Protein AF-A0A7S2W9V5-F1 (afdb_monomer_lite)

Organism: NCBI:txid1034831

Sequence (144 aa):
GLFSMPYCLLDSTVITGSLAFVLVCSLNIASFLYLAEACEHTQLFSYLDIGRAAFGPTFGVVAQVTTSFYALGSLVSFLVLAADCLVGPDTGVVALLAGDDSFLGSGSTAARAVVLYALTGIVLLPVSLLRRIDALKYISIAAF

Secondary structure (DSSP, 8-state):
-TTHHHHHHHHS-HHHHHHHHHHHHHHHHHHHHHHHHHHHHH----HHHHHHHHH-HHHHHHHHHHHHHHHHHHHHHHHHHHHHHHH-TTT-HHHHHH-TTSTTTS--HHHHHHHHHHHIIIIIHHHHH---GGGHHHHHHHT-

pLDDT: mean 71.28, std 11.93, range [42.0, 92.62]

Foldseek 3Di:
DVVCLVVQCVVDPVVVSVVVVVVVVVVVVVVVVVVVVLCVVQVDPDLLSSLCVPPHNVRSVVSVVVVVVVVVVVVVVVLLVVLCCQQPQPRHPCCVPVDCPDPSNVSDPVNSVVVSVVCCCVPVVVVVVCPDPVVVVVVVVVVD

Radius of gyration: 20.23 Å; chains: 1; bounding box: 44×44×53 Å

InterPro domains:
  IPR013057 Amino acid transporter, transmembrane domain [PF01490] (1-143)

Structure (mmCIF, N/CA/C/O backbone):
data_AF-A0A7S2W9V5-F1
#
_entry.id   AF-A0A7S2W9V5-F1
#
loop_
_atom_site.group_PDB
_atom_site.id
_atom_site.type_symbol
_atom_site.label_atom_id
_atom_site.label_alt_id
_atom_site.label_comp_id
_atom_site.label_asym_id
_atom_site.label_entity_id
_atom_site.label_seq_id
_atom_site.pdbx_PDB_ins_code
_atom_site.Cartn_x
_atom_site.Cartn_y
_atom_site.Cartn_z
_atom_site.occupancy
_atom_site.B_iso_or_equiv
_atom_site.auth_seq_id
_atom_site.auth_comp_id
_atom_site.auth_asym_id
_atom_site.auth_atom_id
_atom_site.pdbx_PDB_model_num
ATOM 1 N N . GLY A 1 1 ? -2.660 -3.004 -6.700 1.00 60.00 1 GLY A N 1
ATOM 2 C CA . GLY A 1 1 ? -3.940 -3.715 -6.527 1.00 60.00 1 GLY A CA 1
ATOM 3 C C . GLY A 1 1 ? -4.386 -4.343 -7.829 1.00 60.00 1 GLY A C 1
ATOM 4 O O . GLY A 1 1 ? -4.165 -5.525 -8.035 1.00 60.00 1 GLY A O 1
ATOM 5 N N . LEU A 1 2 ? -4.968 -3.552 -8.730 1.00 68.75 2 LEU A N 1
ATOM 6 C CA . LEU A 1 2 ? -5.574 -4.066 -9.965 1.00 68.75 2 LEU A CA 1
ATOM 7 C C . LEU A 1 2 ? -4.552 -4.725 -10.914 1.00 68.75 2 LEU A C 1
ATOM 9 O O . LEU A 1 2 ? -4.799 -5.813 -11.415 1.00 68.75 2 LEU A O 1
ATOM 13 N N . PHE A 1 3 ? -3.359 -4.136 -11.050 1.00 69.06 3 PHE A N 1
ATOM 14 C CA . PHE A 1 3 ? -2.273 -4.690 -11.872 1.00 69.06 3 PHE A CA 1
ATOM 15 C C . PHE A 1 3 ? -1.596 -5.940 -11.289 1.00 69.06 3 PHE A C 1
ATOM 17 O O . PHE A 1 3 ? -1.059 -6.750 -12.035 1.00 69.06 3 PHE A O 1
ATOM 24 N N . SER A 1 4 ? -1.635 -6.135 -9.967 1.00 69.12 4 SER A N 1
ATOM 25 C CA . SER A 1 4 ? -1.000 -7.286 -9.308 1.00 69.12 4 SER A CA 1
ATOM 26 C C . SER A 1 4 ? -1.899 -8.528 -9.265 1.00 69.12 4 SER A C 1
ATOM 28 O O . SER A 1 4 ? -1.401 -9.639 -9.123 1.00 69.12 4 SER A O 1
ATOM 30 N N . MET A 1 5 ? -3.219 -8.363 -9.409 1.00 74.50 5 MET A N 1
ATOM 31 C CA . MET A 1 5 ? -4.189 -9.467 -9.429 1.00 74.50 5 MET A CA 1
ATOM 32 C C . MET A 1 5 ? -3.984 -10.476 -10.575 1.00 74.50 5 MET A C 1
ATOM 34 O O . MET A 1 5 ? -3.934 -11.670 -10.280 1.00 74.50 5 MET A O 1
ATOM 38 N N . PRO A 1 6 ? -3.823 -10.068 -11.853 1.00 76.00 6 PRO A N 1
ATOM 39 C CA . PRO A 1 6 ? -3.578 -11.025 -12.934 1.00 76.00 6 PRO A CA 1
ATOM 40 C C . PRO A 1 6 ? -2.236 -11.745 -12.771 1.00 76.00 6 PRO A C 1
ATOM 42 O O . PRO A 1 6 ? -2.150 -12.933 -13.054 1.00 76.00 6 PRO A O 1
ATOM 45 N N . TYR A 1 7 ? -1.214 -11.062 -12.247 1.00 74.88 7 TYR A N 1
ATOM 46 C CA . TYR A 1 7 ? 0.083 -11.673 -11.957 1.00 74.88 7 TYR A CA 1
ATOM 47 C C . TYR A 1 7 ? -0.026 -12.760 -10.872 1.00 74.88 7 TYR A C 1
ATOM 49 O O . TYR A 1 7 ? 0.467 -13.867 -11.060 1.00 74.88 7 TYR A O 1
ATOM 57 N N . CYS A 1 8 ? -0.762 -12.504 -9.782 1.00 71.88 8 CYS A N 1
ATOM 58 C CA . CYS A 1 8 ? -1.036 -13.524 -8.759 1.00 71.88 8 CYS A CA 1
ATOM 59 C C . CYS A 1 8 ? -1.861 -14.711 -9.286 1.00 71.88 8 CYS A C 1
ATOM 61 O O . CYS A 1 8 ? -1.679 -15.834 -8.820 1.00 71.88 8 CYS A O 1
ATOM 63 N N . LEU A 1 9 ? -2.777 -14.482 -10.232 1.00 75.75 9 LE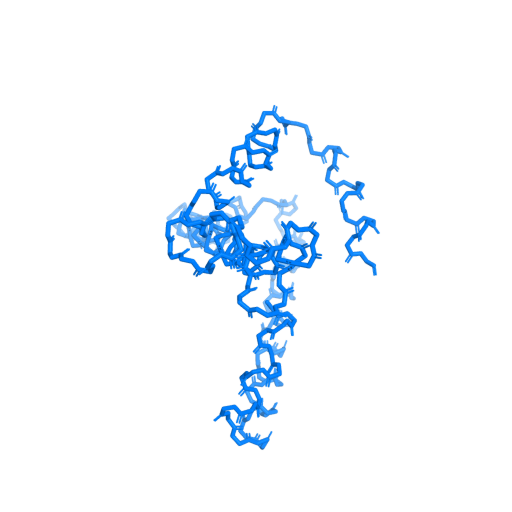U A N 1
ATOM 64 C CA . LEU A 1 9 ? -3.560 -15.550 -10.866 1.00 75.75 9 LEU A CA 1
ATOM 65 C C . LEU A 1 9 ? -2.761 -16.365 -11.888 1.00 75.75 9 LEU A C 1
ATOM 67 O O . LEU A 1 9 ? -3.150 -17.491 -12.176 1.00 75.75 9 LEU A O 1
ATOM 71 N N . LEU A 1 10 ? -1.686 -15.804 -12.446 1.00 78.81 10 LEU A N 1
ATOM 72 C CA . LEU A 1 10 ? -0.754 -16.530 -13.310 1.00 78.81 10 LEU A CA 1
ATOM 73 C C . LEU A 1 10 ? 0.183 -17.429 -12.498 1.00 78.81 10 LEU A C 1
ATOM 75 O O . LEU A 1 10 ? 0.488 -18.534 -12.935 1.00 78.81 10 LEU A O 1
ATOM 79 N N . ASP A 1 11 ? 0.623 -16.958 -11.330 1.00 81.25 11 ASP A N 1
ATOM 80 C CA . ASP A 1 11 ? 1.555 -17.687 -10.460 1.00 81.25 11 ASP A CA 1
ATOM 81 C C . ASP A 1 11 ? 0.846 -18.750 -9.591 1.00 81.25 11 ASP A C 1
ATOM 83 O O . ASP A 1 11 ? 1.398 -19.802 -9.271 1.00 81.25 11 ASP A O 1
ATOM 87 N N . SER A 1 12 ? -0.423 -18.519 -9.237 1.00 79.62 12 SER A N 1
ATOM 88 C CA . SER A 1 12 ? -1.273 -19.503 -8.557 1.00 79.62 12 SER A CA 1
ATOM 89 C C . SER A 1 12 ? -2.082 -20.328 -9.558 1.00 79.62 12 SER A C 1
ATOM 91 O O . SER A 1 12 ? -2.477 -19.834 -10.608 1.00 79.62 12 SER A O 1
ATOM 93 N N . THR A 1 13 ? -2.435 -21.576 -9.228 1.00 85.12 13 THR A N 1
ATOM 94 C CA . THR A 1 13 ? -3.427 -22.289 -10.051 1.00 85.12 13 THR A CA 1
ATOM 95 C C . THR A 1 13 ? -4.767 -21.544 -10.026 1.00 85.12 13 THR A C 1
ATOM 97 O O . THR A 1 13 ? -5.180 -21.033 -8.985 1.00 85.12 13 THR A O 1
ATOM 100 N N . VAL A 1 14 ? -5.479 -21.497 -11.159 1.00 83.25 14 VAL A N 1
ATOM 101 C CA . VAL A 1 14 ? -6.748 -20.748 -11.318 1.00 83.25 14 VAL A CA 1
ATOM 102 C C . VAL A 1 14 ? -7.754 -21.059 -10.201 1.00 83.25 14 VAL A C 1
ATOM 104 O O . VAL A 1 14 ? -8.449 -20.171 -9.704 1.00 83.25 14 VAL A O 1
ATOM 107 N N . ILE A 1 15 ? -7.804 -22.318 -9.762 1.00 86.06 15 ILE A N 1
ATOM 108 C CA . ILE A 1 15 ? -8.702 -22.775 -8.697 1.00 86.06 15 ILE A CA 1
ATOM 109 C C . ILE A 1 15 ? -8.273 -22.216 -7.332 1.00 86.06 15 ILE A C 1
ATOM 111 O O . ILE A 1 15 ? -9.099 -21.665 -6.609 1.00 86.06 15 ILE A O 1
ATOM 115 N N . THR A 1 16 ? -6.988 -22.299 -6.974 1.00 86.94 16 THR A N 1
ATOM 116 C CA . THR A 1 16 ? -6.502 -21.772 -5.687 1.00 86.94 16 THR A CA 1
ATOM 117 C C . THR A 1 16 ? -6.560 -20.248 -5.628 1.00 86.94 16 THR A C 1
ATOM 119 O O . THR A 1 16 ? -6.961 -19.691 -4.607 1.00 86.94 16 THR A O 1
ATOM 122 N N . GLY A 1 17 ? -6.225 -19.570 -6.729 1.00 84.56 17 GLY A N 1
ATOM 123 C CA . GLY A 1 17 ? -6.265 -18.112 -6.821 1.00 84.56 17 GLY A CA 1
ATOM 124 C C . GLY A 1 17 ? -7.683 -17.547 -6.720 1.00 84.56 17 GLY A C 1
ATOM 125 O O . GLY A 1 17 ? -7.917 -16.603 -5.966 1.00 84.56 17 GLY A O 1
ATOM 126 N N . SER A 1 18 ? -8.650 -18.161 -7.410 1.00 85.81 18 SER A N 1
ATOM 127 C CA . SER A 1 18 ? -10.062 -17.760 -7.318 1.00 85.81 18 SER A CA 1
ATOM 128 C C . SER A 1 18 ? -10.646 -17.980 -5.918 1.00 85.81 18 SER A C 1
ATOM 130 O O . SER A 1 18 ? -11.323 -17.092 -5.399 1.00 85.81 18 SER A O 1
ATOM 132 N N . LEU A 1 19 ? -10.329 -19.102 -5.261 1.00 90.12 19 LEU A N 1
ATOM 133 C CA . LEU A 1 19 ? -10.767 -19.367 -3.888 1.00 90.12 19 LEU A CA 1
ATOM 134 C C . LEU A 1 19 ? -10.210 -18.325 -2.904 1.00 90.12 19 LEU A C 1
ATOM 136 O O . LEU A 1 19 ? -10.954 -17.772 -2.093 1.00 90.12 19 LEU A O 1
ATOM 140 N N . ALA A 1 20 ? -8.913 -18.023 -3.002 1.00 86.94 20 ALA A N 1
ATOM 141 C CA . ALA A 1 20 ? -8.266 -17.009 -2.173 1.00 86.94 20 ALA A CA 1
ATOM 142 C C . ALA A 1 20 ? -8.872 -15.616 -2.404 1.00 86.94 20 ALA A C 1
ATOM 144 O O . ALA A 1 20 ? -9.102 -14.880 -1.445 1.00 86.94 20 ALA A O 1
ATOM 145 N N . PHE A 1 21 ? -9.191 -15.272 -3.654 1.00 86.50 21 PHE A N 1
ATOM 146 C CA . PHE A 1 21 ? -9.826 -14.000 -3.993 1.00 86.50 21 PHE A CA 1
ATOM 147 C C . PHE A 1 21 ? -11.205 -13.856 -3.341 1.00 86.50 21 PHE A C 1
ATOM 149 O O . PHE A 1 21 ? -11.472 -12.848 -2.689 1.00 86.50 21 PHE A O 1
ATOM 156 N N . VAL A 1 22 ? -12.055 -14.884 -3.439 1.00 90.38 22 VAL A N 1
ATOM 157 C CA . VAL A 1 22 ? -13.377 -14.894 -2.789 1.00 90.38 22 VAL A CA 1
ATOM 158 C C . VAL A 1 22 ? -13.242 -14.739 -1.274 1.00 90.38 22 VAL A C 1
ATOM 160 O O . VAL A 1 22 ? -13.971 -13.952 -0.667 1.00 90.38 22 VAL A O 1
ATOM 163 N N . LEU A 1 23 ? -12.277 -15.432 -0.665 1.00 91.69 23 LEU A N 1
ATOM 164 C CA . LEU A 1 23 ? -12.017 -15.345 0.770 1.00 91.69 23 LEU A CA 1
ATOM 165 C C . LEU A 1 23 ? -11.611 -13.916 1.164 1.00 91.69 23 LEU A C 1
ATOM 167 O O . LEU A 1 23 ? -12.230 -13.324 2.048 1.00 91.69 23 LEU A O 1
ATOM 171 N N . VAL A 1 24 ? -10.653 -13.310 0.461 1.00 89.12 24 VAL A N 1
ATOM 172 C CA . VAL A 1 24 ? -10.217 -11.925 0.713 1.00 89.12 24 VAL A CA 1
ATOM 173 C C . VAL A 1 24 ? -11.356 -10.920 0.509 1.00 89.12 24 VAL A C 1
ATOM 175 O O . VAL A 1 24 ? -11.494 -9.989 1.307 1.00 89.12 24 VAL A O 1
ATOM 178 N N . CYS A 1 25 ? -12.201 -11.106 -0.508 1.00 88.00 25 CYS A N 1
ATOM 179 C CA . CYS A 1 25 ? -13.389 -10.278 -0.715 1.00 88.00 25 CYS A CA 1
ATOM 180 C C . CYS A 1 25 ? -14.377 -10.405 0.449 1.00 88.00 25 CYS A C 1
ATOM 182 O O . CYS A 1 25 ? -14.843 -9.390 0.962 1.00 88.00 25 CYS A O 1
ATOM 184 N N . SER A 1 26 ? -14.657 -11.628 0.906 1.00 92.62 26 SER A N 1
ATOM 185 C CA . SER A 1 26 ? -15.567 -11.858 2.034 1.00 92.62 26 SER A CA 1
ATOM 186 C C . SER A 1 26 ? -15.054 -11.228 3.334 1.00 92.62 26 SER A C 1
ATOM 188 O O . SER A 1 26 ? -15.815 -10.557 4.030 1.00 92.62 26 SER A O 1
ATOM 190 N N . LEU A 1 27 ? -13.749 -11.340 3.613 1.00 90.44 27 LEU A N 1
ATOM 191 C CA . LEU A 1 27 ? -13.111 -10.695 4.762 1.00 90.44 27 LEU A CA 1
ATOM 192 C C . LEU A 1 27 ? -13.159 -9.169 4.669 1.00 90.44 27 LEU A C 1
ATOM 194 O O . LEU A 1 27 ? -13.381 -8.506 5.681 1.00 90.44 27 LEU A O 1
ATOM 198 N N . ASN A 1 28 ? -12.982 -8.602 3.472 1.00 89.00 28 ASN A N 1
ATOM 199 C CA . ASN A 1 28 ? -13.119 -7.159 3.271 1.00 89.00 28 ASN A CA 1
ATOM 200 C C . ASN A 1 28 ? -14.545 -6.691 3.562 1.00 89.00 28 ASN A C 1
ATOM 202 O O . ASN A 1 28 ? -14.721 -5.726 4.298 1.00 89.00 28 ASN A O 1
ATOM 206 N N . ILE A 1 29 ? -15.558 -7.392 3.044 1.00 90.81 29 ILE A N 1
ATOM 207 C CA . ILE A 1 29 ? -16.967 -7.060 3.301 1.00 90.81 29 ILE A CA 1
ATOM 208 C C . ILE A 1 29 ? -17.263 -7.123 4.802 1.00 90.81 29 ILE A C 1
ATOM 210 O O . ILE A 1 29 ? -17.822 -6.176 5.351 1.00 90.81 29 ILE A O 1
ATOM 214 N N . ALA A 1 30 ? -16.836 -8.192 5.479 1.00 89.38 30 ALA A N 1
ATOM 215 C CA . ALA A 1 30 ? -16.997 -8.319 6.925 1.00 89.38 30 ALA A CA 1
ATOM 216 C C . ALA A 1 30 ? -16.308 -7.168 7.677 1.00 89.38 30 ALA A C 1
ATOM 218 O O . ALA A 1 30 ? -16.908 -6.565 8.561 1.00 89.38 30 ALA A O 1
ATOM 219 N N . SER A 1 31 ? -15.085 -6.805 7.282 1.00 87.44 31 SER A N 1
ATOM 220 C CA . SER A 1 31 ? -14.343 -5.688 7.883 1.00 87.44 31 SER A CA 1
ATOM 221 C C . SER A 1 31 ? -15.080 -4.355 7.725 1.00 87.44 31 SER A C 1
ATOM 223 O O . SER A 1 31 ? -15.155 -3.583 8.679 1.00 87.44 31 SER A O 1
ATOM 225 N N . PHE A 1 32 ? -15.665 -4.094 6.551 1.00 85.88 32 PHE A N 1
ATOM 226 C CA . PHE A 1 32 ? -16.465 -2.890 6.318 1.00 85.88 32 PHE A CA 1
ATOM 227 C C . PHE A 1 32 ? -17.757 -2.876 7.130 1.00 85.88 32 PHE A C 1
ATOM 229 O O . PHE A 1 32 ? -18.120 -1.822 7.644 1.00 85.88 32 PHE A O 1
ATOM 236 N N . LEU A 1 33 ? -18.428 -4.021 7.274 1.00 87.94 33 LEU A N 1
ATOM 237 C CA . LEU A 1 33 ? -19.629 -4.133 8.102 1.00 87.94 33 LEU A CA 1
ATOM 238 C C . LEU A 1 33 ? -19.318 -3.837 9.570 1.00 87.94 33 LEU A C 1
ATOM 240 O O . LEU A 1 33 ? -19.973 -2.983 10.160 1.00 87.94 33 LEU A O 1
ATOM 244 N N . TYR A 1 34 ? -18.270 -4.451 10.127 1.00 84.44 34 TYR A N 1
ATOM 245 C CA . TYR A 1 34 ? -17.849 -4.175 11.503 1.00 84.44 34 TYR A CA 1
ATOM 246 C C . TYR A 1 34 ? -17.447 -2.718 11.708 1.00 84.44 34 TYR A C 1
ATOM 248 O O . TYR A 1 34 ? -17.747 -2.132 12.746 1.00 84.44 34 TYR A O 1
ATOM 256 N N . LEU A 1 35 ? -16.778 -2.114 10.724 1.00 83.12 35 LEU A N 1
ATOM 257 C CA . LEU A 1 35 ? -16.419 -0.706 10.800 1.00 83.12 35 LEU A CA 1
ATOM 258 C C . LEU A 1 35 ? -17.659 0.196 10.752 1.00 83.12 35 LEU A C 1
ATOM 260 O O . LEU A 1 35 ? -17.731 1.158 11.510 1.00 83.12 35 LEU A O 1
ATOM 264 N N . ALA A 1 36 ? -18.631 -0.110 9.891 1.00 82.75 36 ALA A N 1
ATOM 265 C CA . ALA A 1 36 ? -19.876 0.645 9.786 1.00 82.75 36 ALA A CA 1
ATOM 266 C C . ALA A 1 36 ? -20.692 0.566 11.084 1.00 82.75 36 ALA A C 1
ATOM 268 O O . ALA A 1 36 ? -21.122 1.596 11.596 1.00 82.75 36 ALA A O 1
ATOM 269 N N . GLU A 1 37 ? -20.822 -0.631 11.653 1.00 84.06 37 GLU A N 1
ATOM 270 C CA . GLU A 1 37 ? -21.500 -0.857 12.932 1.00 84.06 37 GLU A CA 1
ATOM 271 C C . GLU A 1 37 ? -20.777 -0.127 14.079 1.00 84.06 37 GLU A C 1
ATOM 273 O O . GLU A 1 37 ? -21.401 0.567 14.883 1.00 84.06 37 GLU A O 1
ATOM 278 N N . ALA A 1 38 ? -19.440 -0.171 14.109 1.00 78.31 38 ALA A N 1
ATOM 279 C CA . ALA A 1 38 ? -18.650 0.574 15.087 1.00 78.31 38 ALA A CA 1
ATOM 280 C C . ALA A 1 38 ? -18.811 2.101 14.941 1.00 78.31 38 ALA A C 1
ATOM 282 O O . ALA A 1 38 ? -18.900 2.808 15.950 1.00 78.31 38 ALA A O 1
ATOM 283 N N . CYS A 1 39 ? -18.886 2.619 13.711 1.00 79.44 39 CYS A N 1
ATOM 284 C CA . CYS A 1 39 ? -19.175 4.030 13.437 1.00 79.44 39 CYS A CA 1
ATOM 285 C C . CYS A 1 39 ? -20.580 4.423 13.911 1.00 79.44 39 CYS A C 1
ATOM 287 O O . CYS A 1 39 ? -20.743 5.489 14.502 1.00 79.44 39 CYS A O 1
ATOM 289 N N . GLU A 1 40 ? -21.589 3.578 13.691 1.00 82.88 40 GLU A N 1
ATOM 290 C CA . GLU A 1 40 ? -22.971 3.851 14.102 1.00 82.88 40 GLU A CA 1
ATOM 291 C C . GLU A 1 40 ? -23.096 3.928 15.630 1.00 82.88 40 GLU A C 1
ATOM 293 O O . GLU A 1 40 ? -23.703 4.866 16.158 1.00 82.88 40 GLU A O 1
ATOM 298 N N . HIS A 1 41 ? -22.428 3.017 16.344 1.00 79.25 41 HIS A N 1
ATOM 299 C CA . HIS A 1 41 ? -22.409 2.994 17.807 1.00 79.25 41 HIS A CA 1
ATOM 300 C C . HIS A 1 41 ? -21.617 4.139 18.445 1.00 79.25 41 HIS A C 1
ATOM 302 O O . HIS A 1 41 ? -21.985 4.608 19.522 1.00 79.25 41 HIS A O 1
ATOM 308 N N . THR A 1 42 ? -20.526 4.584 17.818 1.00 75.75 42 THR A N 1
ATOM 309 C CA . THR A 1 42 ? -19.645 5.615 18.396 1.00 75.75 42 THR A CA 1
ATOM 310 C C . THR A 1 42 ? -19.937 7.026 17.890 1.00 75.75 42 THR A C 1
ATOM 312 O O . THR A 1 42 ? -19.510 7.980 18.535 1.00 75.75 42 THR A O 1
ATOM 315 N N . GLN A 1 43 ? -20.659 7.180 16.770 1.00 77.12 43 GLN A N 1
ATOM 316 C CA . GLN A 1 43 ? -20.882 8.451 16.054 1.00 77.12 43 GLN A CA 1
ATOM 317 C C . GLN A 1 43 ? -19.575 9.185 15.685 1.00 77.12 43 GLN A C 1
ATOM 319 O O . GLN A 1 43 ? -19.562 10.391 15.432 1.00 77.12 43 GLN A O 1
ATOM 324 N N . LEU A 1 44 ? -18.455 8.458 15.659 1.00 76.25 44 LEU A N 1
ATOM 325 C CA . LEU A 1 44 ? -17.119 8.975 15.391 1.00 76.25 44 LEU A CA 1
ATOM 326 C C . LEU A 1 44 ? -16.612 8.400 14.070 1.00 76.25 44 LEU A C 1
ATOM 328 O O . LEU A 1 44 ? -16.758 7.216 13.800 1.00 76.25 44 LEU A O 1
ATOM 332 N N . PHE A 1 45 ? -15.978 9.243 13.254 1.00 70.19 45 PHE A N 1
ATOM 333 C CA . PHE A 1 45 ? -15.475 8.866 11.923 1.00 70.19 45 PHE A CA 1
ATOM 334 C C . PHE A 1 45 ? -13.959 8.618 11.888 1.00 70.19 45 PHE A C 1
ATOM 336 O O . PHE A 1 45 ? -13.385 8.320 10.842 1.00 70.19 45 PHE A O 1
ATOM 343 N N . SER A 1 46 ? -13.286 8.771 13.026 1.00 68.88 46 SER A N 1
ATOM 344 C CA . SER A 1 46 ? -11.838 8.629 13.156 1.00 68.88 46 SER A CA 1
ATOM 345 C C . SER A 1 46 ? -11.502 7.240 13.691 1.00 68.88 46 SER A C 1
ATOM 347 O O . SER A 1 46 ? -11.929 6.881 14.785 1.00 68.88 46 SER A O 1
ATOM 349 N N . TYR A 1 47 ? -10.698 6.467 12.952 1.00 65.44 47 TYR A N 1
ATOM 350 C CA . TYR A 1 47 ? -10.255 5.121 13.356 1.00 65.44 47 TYR A CA 1
ATOM 351 C C . TYR A 1 47 ? -9.604 5.087 14.745 1.00 65.44 47 TYR A C 1
ATOM 353 O O . TYR A 1 47 ? -9.753 4.114 15.483 1.00 65.44 47 TYR A O 1
ATOM 361 N N . LEU A 1 48 ? -8.896 6.160 15.105 1.00 66.25 48 LEU A N 1
ATOM 362 C CA . LEU A 1 48 ? -8.279 6.328 16.417 1.00 66.25 48 LEU A CA 1
ATOM 363 C C . LEU A 1 48 ? -9.360 6.402 17.500 1.00 66.25 48 LEU A C 1
ATOM 365 O O . LEU A 1 48 ? -9.288 5.686 18.497 1.00 66.25 48 LEU A O 1
ATOM 369 N N . ASP A 1 49 ? -10.383 7.223 17.281 1.00 70.50 49 ASP A N 1
ATOM 370 C CA . ASP A 1 49 ? -11.432 7.465 18.267 1.00 70.50 49 ASP A CA 1
ATOM 371 C C . ASP A 1 49 ? -12.400 6.275 18.369 1.00 70.50 49 ASP A C 1
ATOM 373 O O . ASP A 1 49 ? -12.769 5.894 19.479 1.00 70.50 49 ASP A O 1
ATOM 377 N N . ILE A 1 50 ? -12.698 5.599 17.251 1.00 75.00 50 ILE A N 1
ATOM 378 C CA . ILE A 1 50 ? -13.465 4.340 17.220 1.00 75.00 50 ILE A CA 1
ATOM 379 C C . ILE A 1 50 ? -12.719 3.243 17.993 1.00 75.00 50 ILE A C 1
ATOM 381 O O . ILE A 1 50 ? -13.289 2.591 18.867 1.00 75.00 50 ILE A O 1
ATOM 385 N N . GLY A 1 51 ? -11.421 3.060 17.718 1.00 67.75 51 GLY A N 1
ATOM 386 C CA . GLY A 1 51 ? -10.606 2.044 18.387 1.00 67.75 51 GLY A CA 1
ATOM 387 C C . GLY A 1 51 ? -10.443 2.306 19.886 1.00 67.75 51 GLY A C 1
ATOM 388 O O . GLY A 1 51 ? -10.479 1.367 20.683 1.00 67.75 51 GLY A O 1
ATOM 389 N N . ARG A 1 52 ? -10.326 3.581 20.284 1.00 73.25 52 ARG A N 1
ATOM 390 C CA . ARG A 1 52 ? -10.297 3.979 21.698 1.00 73.25 52 ARG A CA 1
ATOM 391 C C . ARG A 1 52 ? -11.626 3.741 22.404 1.00 73.25 52 ARG A C 1
ATOM 393 O O . ARG A 1 52 ? -11.607 3.290 23.547 1.00 73.25 52 ARG A O 1
ATOM 400 N N . ALA A 1 53 ? -12.744 4.032 21.743 1.00 70.19 53 ALA A N 1
ATOM 401 C CA . ALA A 1 53 ? -14.078 3.871 22.310 1.00 70.19 53 ALA A CA 1
ATOM 402 C C . ALA A 1 53 ? -14.485 2.395 22.458 1.00 70.19 53 ALA A C 1
ATOM 404 O O . ALA A 1 53 ? -15.079 2.034 23.469 1.00 70.19 53 ALA A O 1
ATOM 405 N N . ALA A 1 54 ? -14.139 1.539 21.491 1.00 72.69 54 ALA A N 1
ATOM 406 C CA . ALA A 1 54 ? -14.556 0.135 21.486 1.00 72.69 54 ALA A CA 1
ATOM 407 C C . ALA A 1 54 ? -13.652 -0.793 22.322 1.00 72.69 54 ALA A C 1
ATOM 409 O O . ALA A 1 54 ? -14.152 -1.675 23.016 1.00 72.69 54 ALA A O 1
ATOM 410 N N . PHE A 1 55 ? -12.327 -0.609 22.273 1.00 74.06 55 PHE A N 1
ATOM 411 C CA . PHE A 1 55 ? -11.353 -1.552 22.855 1.00 74.06 55 PHE A CA 1
ATOM 412 C C . PHE A 1 55 ? -10.343 -0.896 23.814 1.00 74.06 55 PHE A C 1
ATOM 414 O O . PHE A 1 55 ? -9.445 -1.563 24.332 1.00 74.06 55 PHE A O 1
ATOM 421 N N . GLY A 1 56 ? -10.484 0.407 24.077 1.00 79.44 56 GLY A N 1
ATOM 422 C CA . GLY A 1 56 ? -9.639 1.156 25.004 1.00 79.44 56 GLY A CA 1
ATOM 423 C C . GLY A 1 56 ? -8.429 1.858 24.362 1.00 79.44 56 GLY A C 1
ATOM 424 O O . GLY A 1 56 ? -8.149 1.722 23.167 1.00 79.44 56 GLY A O 1
ATOM 425 N N . PRO A 1 57 ? -7.678 2.648 25.157 1.00 75.62 57 PRO A N 1
ATOM 426 C CA . PRO A 1 57 ? -6.679 3.596 24.658 1.00 75.62 57 PRO A CA 1
ATOM 427 C C . PRO A 1 57 ? -5.509 2.945 23.913 1.00 75.62 57 PRO A C 1
ATOM 429 O O . PRO A 1 57 ? -5.009 3.512 22.942 1.00 75.62 57 PRO A O 1
ATOM 432 N N . THR A 1 58 ? -5.086 1.756 24.340 1.00 79.75 58 THR A N 1
ATOM 433 C CA . THR A 1 58 ? -3.995 0.983 23.731 1.00 79.75 58 THR A CA 1
ATOM 434 C C . THR A 1 58 ? -4.376 0.429 22.364 1.00 79.75 58 THR A C 1
ATOM 436 O O . THR A 1 58 ? -3.580 0.514 21.431 1.00 79.75 58 THR A O 1
ATOM 439 N N . PHE A 1 59 ? -5.596 -0.088 22.213 1.00 77.81 59 PHE A N 1
ATOM 440 C CA . PHE A 1 59 ? -6.034 -0.697 20.958 1.00 77.81 59 PHE A CA 1
ATOM 441 C C . PHE A 1 59 ? -6.227 0.346 19.851 1.00 77.81 59 PHE A C 1
ATOM 443 O O . PHE A 1 59 ? -5.844 0.110 18.707 1.00 77.81 59 PHE A O 1
ATOM 450 N N . GLY A 1 60 ? -6.712 1.544 20.203 1.00 75.06 60 GLY A N 1
ATOM 451 C CA . GLY A 1 60 ? -6.801 2.664 19.261 1.00 75.06 60 GLY A CA 1
ATOM 452 C C . GLY A 1 60 ? -5.443 3.089 18.688 1.00 75.06 60 GLY A C 1
ATOM 453 O O . GLY A 1 60 ? -5.340 3.361 17.494 1.00 75.06 60 GL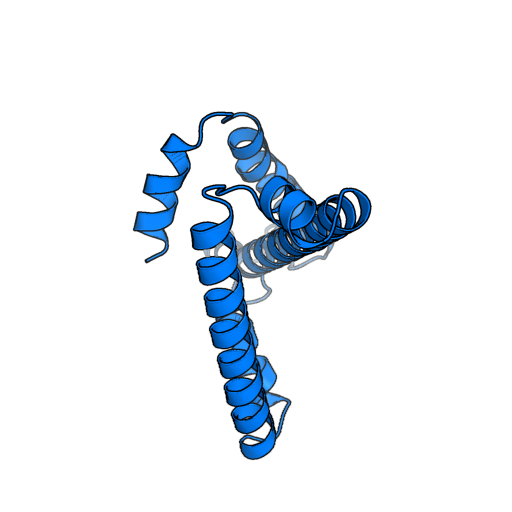Y A O 1
ATOM 454 N N . VAL A 1 61 ? -4.380 3.084 19.504 1.00 79.12 61 VAL A N 1
ATOM 455 C CA . VAL A 1 61 ? -3.019 3.403 19.031 1.00 79.12 61 VAL A CA 1
ATOM 456 C C . VAL A 1 61 ? -2.494 2.312 18.100 1.00 79.12 61 VAL A C 1
ATOM 458 O O . VAL A 1 61 ? -1.953 2.629 17.044 1.00 79.12 61 VAL A O 1
ATOM 461 N N . VAL A 1 62 ? -2.689 1.036 18.446 1.00 83.56 62 VAL A N 1
ATOM 462 C CA . VAL A 1 62 ? -2.272 -0.086 17.589 1.00 83.56 62 VAL A CA 1
ATOM 463 C C . VAL A 1 62 ? -2.982 -0.020 16.237 1.00 83.56 62 VAL A C 1
ATOM 465 O O . VAL A 1 62 ? -2.315 -0.041 15.206 1.00 83.56 62 VAL A O 1
ATOM 468 N N . ALA A 1 63 ? -4.306 0.152 16.224 1.00 78.75 63 ALA A N 1
ATOM 469 C CA . ALA A 1 63 ? -5.085 0.252 14.990 1.00 78.75 63 ALA A CA 1
ATOM 470 C C . ALA A 1 63 ? -4.634 1.431 14.110 1.00 78.75 63 ALA A C 1
ATOM 472 O O . ALA A 1 63 ? -4.471 1.278 12.895 1.00 78.75 63 ALA A O 1
ATOM 473 N N . GLN A 1 64 ? -4.372 2.594 14.714 1.00 80.19 64 GLN A N 1
ATOM 474 C CA . GLN A 1 64 ? -3.864 3.759 13.993 1.00 80.19 64 GLN A CA 1
ATOM 475 C C . GLN A 1 64 ? -2.481 3.497 13.386 1.00 80.19 64 GLN A C 1
ATOM 477 O O . GLN A 1 64 ? -2.250 3.828 12.221 1.00 80.19 64 GLN A O 1
ATOM 482 N N . VAL A 1 65 ? -1.563 2.899 14.149 1.00 84.81 65 VAL A N 1
ATOM 483 C CA . VAL A 1 65 ? -0.211 2.575 13.677 1.00 84.81 65 VAL A CA 1
ATOM 484 C C . VAL A 1 65 ? -0.271 1.561 12.537 1.00 84.81 65 VAL A C 1
ATOM 486 O O . VAL A 1 65 ? 0.313 1.809 11.483 1.00 84.81 65 VAL A O 1
ATOM 489 N N . THR A 1 66 ? -1.033 0.475 12.684 1.00 84.75 66 THR A N 1
ATOM 490 C CA . THR A 1 66 ? -1.214 -0.536 11.631 1.00 84.75 66 THR A CA 1
ATOM 491 C C . THR A 1 66 ? -1.784 0.080 10.356 1.00 84.75 66 THR A C 1
ATOM 493 O O . THR A 1 66 ? -1.249 -0.146 9.272 1.00 84.75 66 THR A O 1
ATOM 496 N N . THR A 1 67 ? -2.813 0.920 10.477 1.00 81.50 67 THR A N 1
ATOM 497 C CA . THR A 1 67 ? -3.417 1.606 9.324 1.00 81.50 67 THR A CA 1
ATOM 498 C C . THR A 1 67 ? -2.438 2.579 8.663 1.00 81.50 67 THR A C 1
ATOM 500 O O . THR A 1 67 ? -2.372 2.654 7.438 1.00 81.50 67 THR A O 1
ATOM 503 N N . SER A 1 68 ? -1.619 3.281 9.452 1.00 78.75 68 SER A N 1
ATOM 504 C CA . SER A 1 68 ? -0.589 4.191 8.933 1.00 78.75 68 SER A CA 1
ATOM 505 C C . SER A 1 68 ? 0.502 3.436 8.171 1.00 78.75 68 SER A C 1
ATOM 507 O O . SER A 1 68 ? 0.873 3.848 7.075 1.00 78.75 68 SER A O 1
ATOM 509 N N . PHE A 1 69 ? 0.983 2.306 8.701 1.00 85.56 69 PHE A N 1
ATOM 510 C CA . PHE A 1 69 ? 1.945 1.449 8.001 1.00 85.56 69 PHE A CA 1
ATOM 511 C C . PHE A 1 69 ? 1.367 0.874 6.711 1.00 85.56 69 PHE A C 1
ATOM 513 O O . PHE A 1 69 ? 2.047 0.877 5.687 1.00 85.56 69 PHE A O 1
ATOM 520 N N . TYR A 1 70 ? 0.109 0.429 6.738 1.00 83.56 70 TYR A N 1
ATOM 521 C CA . TYR A 1 70 ? -0.587 -0.036 5.542 1.00 83.56 70 TYR A CA 1
ATOM 522 C C . TYR A 1 70 ? -0.682 1.069 4.479 1.00 83.56 70 TYR A C 1
ATOM 524 O O . TYR A 1 70 ? -0.322 0.846 3.322 1.00 83.56 70 TYR A O 1
ATOM 532 N N . ALA A 1 71 ? -1.080 2.282 4.874 1.00 78.94 71 ALA A N 1
ATOM 533 C CA . ALA A 1 71 ? -1.156 3.427 3.974 1.00 78.94 71 ALA A CA 1
ATOM 534 C C . ALA A 1 71 ? 0.220 3.777 3.380 1.00 78.94 71 ALA A C 1
ATOM 536 O O . ALA A 1 71 ? 0.341 3.909 2.162 1.00 78.94 71 ALA A O 1
ATOM 537 N N . LEU A 1 72 ? 1.272 3.838 4.204 1.00 80.81 72 LEU A N 1
ATOM 538 C CA . LEU A 1 72 ? 2.643 4.093 3.747 1.00 80.81 72 LEU A CA 1
ATOM 539 C C . LEU A 1 72 ? 3.148 3.005 2.791 1.00 80.81 72 LEU A C 1
ATOM 541 O O . LEU A 1 72 ? 3.701 3.321 1.740 1.00 80.81 72 LEU A O 1
ATOM 545 N N . GLY A 1 73 ? 2.920 1.729 3.107 1.00 81.94 73 GLY A N 1
ATOM 546 C CA . GLY A 1 73 ? 3.298 0.616 2.235 1.00 81.94 73 GLY A CA 1
ATOM 547 C C . GLY A 1 73 ? 2.565 0.652 0.892 1.00 81.94 73 GLY A C 1
ATOM 548 O O . GLY A 1 73 ? 3.173 0.445 -0.162 1.00 81.94 73 GLY A O 1
ATOM 549 N N . SER A 1 74 ? 1.271 0.985 0.911 1.00 79.50 74 SER A N 1
ATOM 550 C CA . SER A 1 74 ? 0.482 1.148 -0.312 1.00 79.50 74 SER A CA 1
ATOM 551 C C . SER A 1 74 ? 0.993 2.310 -1.170 1.00 79.50 74 SER A C 1
ATOM 553 O O . SER A 1 74 ? 1.142 2.152 -2.380 1.00 79.50 74 SER A O 1
ATOM 555 N N . LEU A 1 75 ? 1.364 3.434 -0.546 1.00 78.00 75 LEU A N 1
ATOM 556 C CA . LEU A 1 75 ? 1.931 4.602 -1.217 1.00 78.00 75 LEU A CA 1
ATOM 557 C C . LEU A 1 75 ? 3.243 4.261 -1.933 1.00 78.00 75 LEU A C 1
ATOM 559 O O . LEU A 1 75 ? 3.397 4.572 -3.111 1.00 78.00 75 LEU A O 1
ATOM 563 N N . VAL A 1 76 ? 4.163 3.582 -1.240 1.00 79.62 76 VAL A N 1
ATOM 564 C CA . VAL A 1 76 ? 5.440 3.138 -1.823 1.00 79.62 76 VAL A CA 1
ATOM 565 C C . VAL A 1 76 ? 5.192 2.203 -3.004 1.00 79.62 76 VAL A C 1
ATOM 567 O O . VAL A 1 76 ? 5.801 2.374 -4.057 1.00 79.62 76 VAL A O 1
ATOM 570 N N . SER A 1 77 ? 4.251 1.267 -2.867 1.00 80.12 77 SER A N 1
ATOM 571 C CA . SER A 1 77 ? 3.900 0.329 -3.939 1.00 80.12 77 SER A CA 1
ATOM 572 C C . SER A 1 77 ? 3.374 1.046 -5.186 1.00 80.12 77 SER A C 1
ATOM 574 O O . SER A 1 77 ? 3.777 0.718 -6.300 1.00 80.12 77 SER A O 1
ATOM 576 N N . PHE A 1 78 ? 2.507 2.051 -5.020 1.00 77.88 78 PHE A N 1
ATOM 577 C CA . PHE A 1 78 ? 2.018 2.858 -6.142 1.00 77.88 78 PHE A CA 1
ATOM 578 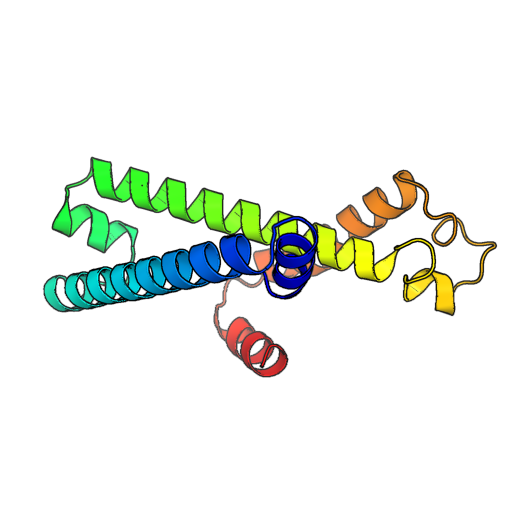C C . PHE A 1 78 ? 3.119 3.699 -6.785 1.00 77.88 78 PHE A C 1
ATOM 580 O O . PHE A 1 78 ? 3.146 3.831 -8.006 1.00 77.88 78 PHE A O 1
ATOM 587 N N . LEU A 1 79 ? 4.031 4.244 -5.983 1.00 75.69 79 LEU A N 1
ATOM 588 C CA . LEU A 1 79 ? 5.122 5.080 -6.466 1.00 75.69 79 LEU A CA 1
ATOM 589 C C . LEU A 1 79 ? 6.142 4.270 -7.283 1.00 75.69 79 LEU A C 1
ATOM 591 O O . LEU A 1 79 ? 6.575 4.725 -8.340 1.00 75.69 79 LEU A O 1
ATOM 595 N N . VAL A 1 80 ? 6.455 3.046 -6.847 1.00 76.44 80 VAL A N 1
ATOM 596 C CA . VAL A 1 80 ? 7.270 2.097 -7.622 1.00 76.44 80 VAL A CA 1
ATOM 597 C C . VAL A 1 80 ? 6.575 1.718 -8.923 1.00 76.44 80 VAL A C 1
ATOM 599 O O . VAL A 1 80 ? 7.190 1.802 -9.980 1.00 76.44 80 VAL A O 1
ATOM 602 N N . LEU A 1 81 ? 5.283 1.384 -8.871 1.00 76.12 81 LEU A N 1
ATOM 603 C CA . LEU A 1 81 ? 4.532 1.016 -10.069 1.00 76.12 81 LEU A CA 1
ATOM 604 C C . LEU A 1 81 ? 4.475 2.166 -11.087 1.00 76.12 81 LEU A C 1
ATOM 606 O O . LEU A 1 81 ? 4.668 1.946 -12.278 1.00 76.12 81 LEU A O 1
ATOM 610 N N . ALA A 1 82 ? 4.269 3.401 -10.623 1.00 74.19 82 ALA A N 1
ATOM 611 C CA . ALA A 1 82 ? 4.295 4.586 -11.474 1.00 74.19 82 ALA A CA 1
ATOM 612 C C . ALA A 1 82 ? 5.680 4.819 -12.102 1.00 74.19 82 ALA A C 1
ATOM 614 O O . ALA A 1 82 ? 5.767 5.176 -13.277 1.00 74.19 82 ALA A O 1
ATOM 615 N N . ALA A 1 83 ? 6.760 4.591 -11.348 1.00 70.94 83 ALA A N 1
ATOM 616 C CA . ALA A 1 83 ? 8.122 4.696 -11.864 1.00 70.94 83 ALA A CA 1
ATOM 617 C C . ALA A 1 83 ? 8.438 3.606 -12.901 1.00 70.94 83 ALA A C 1
ATOM 619 O O . ALA A 1 83 ? 9.014 3.915 -13.945 1.00 70.94 83 ALA A O 1
ATOM 620 N N . ASP A 1 84 ? 8.018 2.362 -12.659 1.00 71.75 84 ASP A N 1
ATOM 621 C CA . ASP A 1 84 ? 8.175 1.261 -13.615 1.00 71.75 84 ASP A CA 1
ATOM 622 C C . ASP A 1 84 ? 7.346 1.495 -14.891 1.00 71.75 84 ASP A C 1
ATOM 624 O O . ASP A 1 84 ? 7.827 1.217 -15.988 1.00 71.75 84 ASP A O 1
ATOM 628 N N . CYS A 1 85 ? 6.155 2.100 -14.801 1.00 69.06 85 CYS A N 1
ATOM 629 C CA . CYS A 1 85 ? 5.401 2.527 -15.987 1.00 69.06 85 CYS A CA 1
ATOM 630 C C . CYS A 1 85 ? 6.100 3.648 -16.785 1.00 69.06 85 CYS A C 1
ATOM 632 O O . CYS A 1 85 ? 5.902 3.752 -17.994 1.00 69.06 85 CYS A O 1
ATOM 634 N N . LEU A 1 86 ? 6.911 4.495 -16.142 1.00 66.31 86 LEU A N 1
ATOM 635 C CA . LEU A 1 86 ? 7.613 5.599 -16.809 1.00 66.31 86 LEU A CA 1
ATOM 636 C C . LEU A 1 86 ? 8.950 5.177 -17.442 1.00 66.31 86 LEU A C 1
ATOM 638 O O . LEU A 1 86 ? 9.267 5.647 -18.534 1.00 66.31 86 LEU A O 1
ATOM 642 N N . VAL A 1 87 ? 9.722 4.317 -16.765 1.00 62.78 87 VAL A N 1
ATOM 643 C CA . VAL A 1 87 ? 11.136 3.990 -17.081 1.00 62.78 87 VAL A CA 1
ATOM 644 C C . VAL A 1 87 ? 11.339 2.497 -17.390 1.00 62.78 87 VAL A C 1
ATOM 646 O O . VAL A 1 87 ? 12.467 2.012 -17.465 1.00 62.78 87 VAL A O 1
ATOM 649 N N . GLY A 1 88 ? 10.260 1.727 -17.533 1.00 58.44 88 GLY A N 1
ATOM 650 C CA . GLY A 1 88 ? 10.342 0.297 -17.816 1.00 58.44 88 GLY A CA 1
ATOM 651 C C . GLY A 1 88 ? 11.121 0.011 -19.110 1.00 58.44 88 GLY A C 1
ATOM 652 O O . GLY A 1 88 ? 10.853 0.674 -20.116 1.00 58.44 88 GLY A O 1
ATOM 653 N N . PRO A 1 89 ? 12.065 -0.954 -19.108 1.00 52.47 89 PRO A N 1
ATOM 654 C CA . PRO A 1 89 ? 12.721 -1.406 -20.330 1.00 52.47 89 PRO A CA 1
ATOM 655 C C . PRO A 1 89 ? 11.626 -1.940 -21.265 1.00 52.47 89 PRO A C 1
ATOM 657 O O . PRO A 1 89 ? 10.818 -2.765 -20.848 1.00 52.47 89 PRO A O 1
ATOM 660 N N . ASP A 1 90 ? 11.538 -1.379 -22.468 1.00 52.94 90 ASP A N 1
ATOM 661 C CA . ASP A 1 90 ? 10.548 -1.657 -23.527 1.00 52.94 90 ASP A CA 1
ATOM 662 C C . ASP A 1 90 ? 9.108 -1.120 -23.356 1.00 52.94 90 ASP A C 1
ATOM 664 O O . ASP A 1 90 ? 8.371 -1.062 -24.340 1.00 52.94 90 ASP A O 1
ATOM 668 N N . THR A 1 91 ? 8.685 -0.663 -22.169 1.00 53.75 91 THR A N 1
ATOM 669 C CA . THR A 1 91 ? 7.310 -0.139 -21.947 1.00 53.75 91 THR A CA 1
ATOM 670 C C . THR A 1 91 ? 7.241 1.291 -21.409 1.00 53.75 91 THR A C 1
ATOM 672 O O . THR A 1 91 ? 6.147 1.827 -21.225 1.00 53.75 91 THR A O 1
ATOM 675 N N . GLY A 1 92 ? 8.383 1.916 -21.122 1.00 54.88 92 GLY A N 1
ATOM 676 C CA . GLY A 1 92 ? 8.439 3.262 -20.563 1.00 54.88 92 GLY A CA 1
ATOM 677 C C . GLY A 1 92 ? 8.041 4.334 -21.577 1.00 54.88 92 GLY A C 1
ATOM 678 O O . GLY A 1 92 ? 8.649 4.455 -22.639 1.00 54.88 92 GLY A O 1
ATOM 679 N N . VAL A 1 93 ? 7.077 5.188 -21.217 1.00 58.97 93 VAL A N 1
ATOM 680 C CA . VAL A 1 93 ? 6.693 6.376 -22.012 1.00 58.97 93 VAL A CA 1
ATOM 681 C C . VAL A 1 93 ? 7.911 7.268 -22.298 1.00 58.97 93 VAL A C 1
ATOM 683 O O . VAL A 1 93 ? 7.993 7.903 -23.348 1.00 58.97 93 VAL A O 1
ATOM 686 N N . VAL A 1 94 ? 8.890 7.277 -21.386 1.00 56.97 94 VAL A N 1
ATOM 687 C CA . VAL A 1 94 ? 10.145 8.023 -21.532 1.00 56.97 94 VAL A CA 1
ATOM 688 C C . VAL A 1 94 ? 11.098 7.348 -22.522 1.00 56.97 94 VAL A C 1
ATOM 690 O O . VAL A 1 94 ? 11.733 8.056 -23.293 1.00 56.97 94 VAL A O 1
ATOM 693 N N . ALA A 1 95 ? 11.158 6.014 -22.576 1.00 53.62 95 ALA A N 1
ATOM 694 C CA . ALA A 1 95 ? 11.946 5.298 -23.586 1.00 53.62 95 ALA A CA 1
ATOM 695 C C . ALA A 1 95 ? 11.374 5.518 -25.000 1.00 53.62 95 ALA A C 1
ATOM 697 O O . ALA A 1 95 ? 12.123 5.735 -25.949 1.00 53.62 95 ALA A O 1
ATOM 698 N N . LEU A 1 96 ? 10.040 5.577 -25.121 1.00 56.09 96 LEU A N 1
ATOM 699 C CA . LEU A 1 96 ? 9.356 5.828 -26.392 1.00 56.09 96 LEU A CA 1
ATOM 700 C C . LEU A 1 96 ? 9.520 7.276 -26.903 1.00 56.09 96 LEU A C 1
ATOM 702 O O . LEU A 1 96 ? 9.555 7.492 -28.112 1.00 56.09 96 LEU A O 1
ATOM 706 N N . LEU A 1 97 ? 9.598 8.270 -26.004 1.00 57.09 97 LEU A N 1
ATOM 707 C CA . LEU A 1 97 ? 9.760 9.689 -26.368 1.00 57.09 97 LEU A CA 1
ATOM 708 C C . LEU A 1 97 ? 11.220 10.152 -26.478 1.00 57.09 97 LEU A C 1
ATOM 710 O O . LEU A 1 97 ? 11.492 11.076 -27.242 1.00 57.09 97 LEU A O 1
ATOM 714 N N . ALA A 1 98 ? 12.140 9.590 -25.688 1.00 55.38 98 ALA A N 1
ATOM 715 C CA . ALA A 1 98 ? 13.505 10.110 -25.566 1.00 55.38 98 ALA A CA 1
ATOM 716 C C . ALA A 1 98 ? 14.526 9.420 -26.486 1.00 55.38 98 ALA A C 1
ATOM 718 O O . ALA A 1 98 ? 15.629 9.942 -26.643 1.00 55.38 98 ALA A O 1
ATOM 719 N N . GLY A 1 99 ? 14.166 8.294 -27.113 1.00 52.88 99 GLY A N 1
ATOM 720 C CA . GLY A 1 99 ? 15.085 7.497 -27.927 1.00 52.88 99 GLY A CA 1
ATOM 721 C C . GLY A 1 99 ? 16.162 6.791 -27.089 1.00 52.88 99 GLY A C 1
ATOM 722 O O . GLY A 1 99 ? 16.565 7.267 -26.021 1.00 52.88 99 GLY A O 1
ATOM 723 N N . ASP A 1 100 ? 16.631 5.647 -27.593 1.00 53.78 100 ASP A N 1
ATOM 724 C CA . ASP A 1 100 ? 17.546 4.712 -26.909 1.00 53.78 100 ASP A CA 1
ATOM 725 C C . ASP A 1 100 ? 18.882 5.325 -26.433 1.00 53.78 100 ASP A C 1
ATOM 727 O O . ASP A 1 100 ? 19.543 4.758 -25.566 1.00 53.78 100 ASP A O 1
ATOM 731 N N . ASP A 1 101 ? 19.271 6.503 -26.933 1.00 49.88 101 ASP A N 1
ATOM 732 C CA . ASP A 1 101 ? 20.563 7.144 -26.633 1.00 49.88 101 ASP A CA 1
ATOM 733 C C . ASP A 1 101 ? 20.586 7.984 -25.341 1.00 49.88 101 ASP A C 1
ATOM 735 O O . ASP A 1 101 ? 21.614 8.559 -24.969 1.00 49.88 101 ASP A O 1
ATOM 739 N N . SER A 1 102 ? 19.466 8.091 -24.626 1.00 54.50 102 SER A N 1
ATOM 740 C CA . SER A 1 102 ? 19.383 8.901 -23.407 1.00 54.50 102 SER A CA 1
ATOM 741 C C . SER A 1 102 ? 19.650 8.079 -22.134 1.00 54.50 102 SER A C 1
ATOM 743 O O . SER A 1 102 ? 19.213 6.941 -21.986 1.00 54.50 102 SER A O 1
ATOM 745 N N . PHE A 1 103 ? 20.335 8.677 -21.147 1.00 55.00 103 PHE A N 1
ATOM 746 C CA . PHE A 1 103 ? 20.656 8.060 -19.840 1.00 55.00 103 PHE A CA 1
ATOM 747 C C . PHE A 1 103 ? 19.408 7.554 -19.076 1.00 55.00 103 PHE A C 1
ATOM 749 O O . PHE A 1 103 ? 19.507 6.695 -18.201 1.00 55.00 103 PHE A O 1
ATOM 756 N N . LEU A 1 104 ? 18.229 8.079 -19.433 1.00 52.03 104 LEU A N 1
ATOM 757 C CA . LEU A 1 104 ? 16.907 7.667 -18.953 1.00 52.03 104 LEU A CA 1
ATOM 758 C C . LEU A 1 104 ? 16.308 6.472 -19.723 1.00 52.03 104 LEU A C 1
ATOM 760 O O . LEU A 1 104 ? 15.476 5.770 -19.157 1.00 52.03 104 LEU A O 1
ATOM 764 N N . GLY A 1 105 ? 16.726 6.227 -20.971 1.00 49.25 105 GLY A N 1
ATOM 765 C CA . GLY A 1 105 ? 16.304 5.097 -21.810 1.00 49.25 105 GLY A CA 1
ATOM 766 C C . GLY A 1 105 ? 17.079 3.801 -21.544 1.00 49.25 105 GLY A C 1
ATOM 767 O O . GLY A 1 105 ? 16.530 2.718 -21.695 1.00 49.25 105 GLY A O 1
ATOM 768 N N . SER A 1 106 ? 18.307 3.890 -21.018 1.00 53.44 106 SER A N 1
ATOM 769 C CA . SER A 1 106 ? 19.174 2.732 -20.714 1.00 53.44 106 SER A CA 1
ATOM 770 C C . SER A 1 106 ? 18.605 1.739 -19.674 1.00 53.44 106 SER A C 1
ATOM 772 O O . SER A 1 106 ? 19.247 0.727 -19.387 1.00 53.44 106 SER A O 1
ATOM 774 N N . GLY A 1 107 ? 17.447 2.008 -19.057 1.00 54.81 107 GLY A N 1
ATOM 775 C CA . GLY A 1 107 ? 16.801 1.094 -18.104 1.00 54.81 107 GLY A CA 1
ATOM 776 C C . GLY A 1 107 ? 17.608 0.825 -16.823 1.00 54.81 107 GLY A C 1
ATOM 777 O O . GLY A 1 107 ? 17.257 -0.071 -16.052 1.00 54.81 107 GLY A O 1
ATOM 778 N N . SER A 1 108 ? 18.685 1.584 -16.582 1.00 61.72 108 SER A N 1
ATOM 779 C CA . SER A 1 108 ? 19.585 1.386 -15.446 1.00 61.72 108 SER A CA 1
ATOM 780 C C . SER A 1 108 ? 18.878 1.652 -14.110 1.00 61.72 108 SER A C 1
ATOM 782 O O . SER A 1 108 ? 18.006 2.518 -13.990 1.00 61.72 108 SER A O 1
ATOM 784 N N . THR A 1 109 ? 19.278 0.930 -13.061 1.00 62.53 109 THR A N 1
ATOM 785 C CA . THR A 1 109 ? 18.763 1.111 -11.690 1.00 62.53 109 THR A CA 1
ATOM 786 C C . THR A 1 109 ? 18.935 2.545 -11.176 1.00 62.53 109 THR A C 1
ATOM 788 O O . THR A 1 109 ? 18.109 3.022 -10.398 1.00 62.53 109 THR A O 1
ATOM 791 N N . ALA A 1 110 ? 19.953 3.263 -11.662 1.00 62.81 110 ALA A N 1
ATOM 792 C CA . ALA A 1 110 ? 20.179 4.674 -11.362 1.00 62.81 110 ALA A CA 1
ATOM 793 C C . ALA A 1 110 ? 19.101 5.590 -11.972 1.00 62.81 110 ALA A C 1
ATOM 795 O O . ALA A 1 110 ? 18.611 6.487 -11.287 1.00 62.81 110 ALA A O 1
ATOM 796 N N . ALA A 1 111 ? 18.676 5.344 -13.217 1.00 62.50 111 ALA A N 1
ATOM 797 C CA . ALA A 1 111 ? 17.608 6.110 -13.863 1.00 62.50 111 ALA A CA 1
ATOM 798 C C . ALA A 1 111 ? 16.261 5.925 -13.143 1.00 62.50 111 ALA A C 1
ATOM 800 O O . ALA A 1 111 ? 15.553 6.902 -12.892 1.00 62.50 111 ALA A O 1
ATOM 801 N N . ARG A 1 112 ? 15.948 4.693 -12.714 1.00 64.06 112 ARG A N 1
ATOM 802 C CA . ARG A 1 112 ? 14.747 4.413 -11.906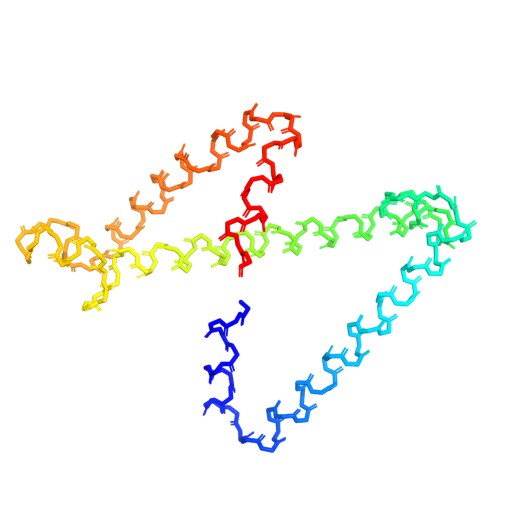 1.00 64.06 112 ARG A CA 1
ATOM 803 C C . ARG A 1 112 ? 14.779 5.139 -10.563 1.00 64.06 112 ARG A C 1
ATOM 805 O O . ARG A 1 112 ? 13.780 5.737 -10.178 1.00 64.06 112 ARG A O 1
ATOM 812 N N . ALA A 1 113 ? 15.923 5.139 -9.875 1.00 65.44 113 ALA A N 1
ATOM 813 C CA . ALA A 1 113 ? 16.081 5.846 -8.605 1.00 65.44 113 ALA A CA 1
ATOM 814 C C . ALA A 1 113 ? 15.886 7.363 -8.765 1.00 65.44 113 ALA A C 1
ATOM 816 O O . ALA A 1 113 ? 15.158 7.971 -7.985 1.00 65.44 113 ALA A O 1
ATOM 817 N N . VAL A 1 114 ? 16.470 7.976 -9.798 1.00 69.75 114 VAL A N 1
ATOM 818 C CA . VAL A 1 114 ? 16.318 9.418 -10.062 1.00 69.75 114 VAL A CA 1
ATOM 819 C C . VAL A 1 114 ? 14.867 9.779 -10.379 1.00 69.75 114 VAL A C 1
ATOM 821 O O . VAL A 1 114 ? 14.361 10.762 -9.838 1.00 69.75 114 VAL A O 1
ATOM 824 N N . VAL A 1 115 ? 14.168 8.976 -11.187 1.00 68.62 115 VAL A N 1
ATOM 825 C CA . VAL A 1 115 ? 12.744 9.205 -11.481 1.00 68.62 115 VAL A CA 1
ATOM 826 C C . VAL A 1 115 ? 11.878 8.983 -10.246 1.00 68.62 115 VAL A C 1
ATOM 828 O O . VAL A 1 115 ? 10.984 9.783 -10.008 1.00 68.62 115 VAL A O 1
ATOM 831 N N . LEU A 1 116 ? 12.175 7.990 -9.404 1.00 70.56 116 LEU A N 1
ATOM 832 C CA . LEU A 1 116 ? 11.506 7.808 -8.111 1.00 70.56 116 LEU A CA 1
ATOM 833 C C . LEU A 1 116 ? 11.674 9.036 -7.211 1.00 70.56 116 LEU A C 1
ATOM 835 O O . LEU A 1 116 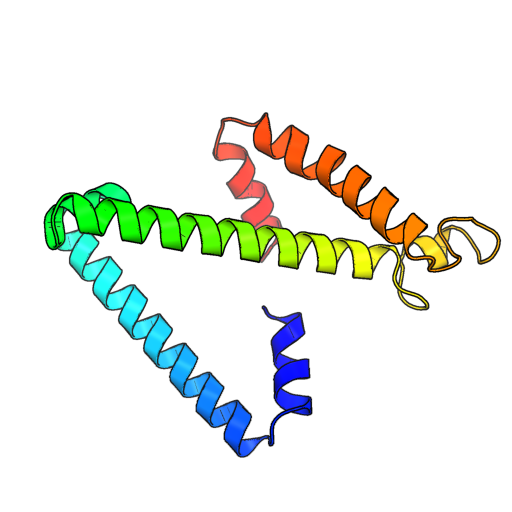? 10.688 9.525 -6.659 1.00 70.56 116 LEU A O 1
ATOM 839 N N . TYR A 1 117 ? 12.892 9.571 -7.088 1.00 72.56 117 TYR A N 1
ATOM 840 C CA . TYR A 1 117 ? 13.152 10.780 -6.302 1.00 72.56 117 TYR A CA 1
ATOM 841 C C . TYR A 1 117 ? 12.477 12.017 -6.902 1.00 72.56 117 TYR A C 1
ATOM 843 O O . TYR A 1 117 ? 11.906 12.812 -6.157 1.00 72.56 117 TYR A O 1
ATOM 851 N N . ALA A 1 118 ? 12.476 12.163 -8.228 1.00 71.94 118 ALA A N 1
ATOM 852 C CA . ALA A 1 118 ? 11.792 13.255 -8.912 1.00 71.94 118 ALA A CA 1
ATOM 853 C C . ALA A 1 118 ? 10.266 13.156 -8.761 1.00 71.94 118 ALA A C 1
ATOM 855 O O . ALA A 1 118 ? 9.627 14.146 -8.426 1.00 71.94 118 ALA A O 1
ATOM 856 N N . LEU A 1 119 ? 9.678 11.968 -8.925 1.00 70.50 119 LEU A N 1
ATOM 857 C CA . LEU A 1 119 ? 8.244 11.727 -8.750 1.00 70.50 119 LEU A CA 1
ATOM 858 C C . LEU A 1 119 ? 7.829 11.952 -7.291 1.00 70.50 119 LEU A C 1
ATOM 860 O O . LEU A 1 119 ? 6.821 12.596 -7.027 1.00 70.50 119 LEU A O 1
ATOM 864 N N . THR A 1 120 ? 8.643 11.503 -6.334 1.00 72.81 120 THR A N 1
ATOM 865 C CA . THR A 1 120 ? 8.459 11.798 -4.903 1.00 72.81 120 THR A CA 1
ATOM 866 C C . THR A 1 120 ? 8.512 13.312 -4.666 1.00 72.81 120 THR A C 1
ATOM 868 O O . THR A 1 120 ? 7.611 13.878 -4.053 1.00 72.81 120 THR A O 1
ATOM 871 N N . GLY A 1 121 ? 9.515 14.007 -5.202 1.00 71.31 121 GLY A N 1
ATOM 872 C CA . GLY A 1 121 ? 9.666 15.455 -5.046 1.00 71.31 121 GLY A CA 1
ATOM 873 C C . GLY A 1 121 ? 8.594 16.286 -5.758 1.00 71.31 121 GLY A C 1
ATOM 874 O O . GLY A 1 121 ? 8.262 17.364 -5.287 1.00 71.31 121 GLY A O 1
ATOM 875 N N . ILE A 1 122 ? 8.028 15.808 -6.865 1.00 69.62 122 ILE A N 1
ATOM 876 C CA . ILE A 1 122 ? 7.038 16.548 -7.664 1.00 69.62 122 ILE A CA 1
ATOM 877 C C . ILE A 1 122 ? 5.607 16.182 -7.277 1.00 69.62 122 ILE A C 1
ATOM 879 O O . ILE A 1 122 ? 4.730 17.025 -7.394 1.00 69.62 122 ILE A O 1
ATOM 883 N N . VAL A 1 123 ? 5.343 14.960 -6.813 1.00 67.75 123 VAL A N 1
ATOM 884 C CA . VAL A 1 123 ? 3.991 14.503 -6.451 1.00 67.75 123 VAL A CA 1
ATOM 885 C C . VAL A 1 123 ? 3.792 14.551 -4.942 1.00 67.75 123 VAL A C 1
ATOM 887 O O . VAL A 1 123 ? 2.837 15.166 -4.476 1.00 67.75 123 VAL A O 1
ATOM 890 N N . LEU A 1 124 ? 4.697 13.966 -4.149 1.00 67.38 124 LEU A N 1
ATOM 891 C CA . LEU A 1 124 ? 4.516 13.909 -2.693 1.00 67.38 124 LEU A CA 1
ATOM 892 C C . LEU A 1 124 ? 4.781 15.246 -2.011 1.00 67.38 124 LEU A C 1
ATOM 894 O O . LEU A 1 124 ? 4.126 15.547 -1.020 1.00 67.38 124 LEU A O 1
ATOM 898 N N . LEU A 1 125 ? 5.682 16.073 -2.539 1.00 69.12 125 LEU A N 1
ATOM 899 C CA . LEU A 1 125 ? 5.972 17.382 -1.953 1.00 69.12 125 LEU A CA 1
ATOM 900 C C . LEU A 1 125 ? 4.791 18.365 -2.054 1.00 69.12 125 LEU A C 1
ATOM 902 O O . LEU A 1 125 ? 4.412 18.905 -1.014 1.00 69.12 125 LEU A O 1
ATOM 906 N N . PRO A 1 126 ? 4.138 18.589 -3.216 1.00 64.81 126 PRO A N 1
ATOM 907 C CA . PRO A 1 126 ? 2.948 19.432 -3.251 1.00 64.81 126 PRO A CA 1
ATOM 908 C C . PRO A 1 126 ? 1.775 18.784 -2.523 1.00 64.81 126 PRO A C 1
ATOM 910 O O . PRO A 1 126 ? 1.064 19.490 -1.822 1.00 64.81 126 PRO A O 1
ATOM 913 N N . VAL A 1 127 ? 1.595 17.460 -2.593 1.00 64.94 127 VAL A N 1
ATOM 914 C CA . VAL A 1 127 ? 0.533 16.779 -1.829 1.00 64.94 127 VAL A CA 1
ATOM 915 C C . VAL A 1 127 ? 0.746 16.935 -0.317 1.00 64.94 127 VAL A C 1
ATOM 917 O O . VAL A 1 127 ? -0.214 17.168 0.411 1.00 64.94 127 VAL A O 1
ATOM 920 N N . SER A 1 128 ? 1.993 16.906 0.159 1.00 63.91 128 SER A N 1
ATOM 921 C CA . SER A 1 128 ? 2.336 17.170 1.561 1.00 63.91 128 SER A CA 1
ATOM 922 C C . SER A 1 128 ? 2.205 18.649 1.947 1.00 63.91 128 SER A C 1
ATOM 924 O O . SER A 1 128 ? 1.988 18.940 3.124 1.00 63.91 128 SER A O 1
ATOM 926 N N . LEU A 1 129 ? 2.350 19.586 1.000 1.00 63.38 129 LEU A N 1
ATOM 927 C CA . LEU A 1 129 ? 2.133 21.020 1.234 1.00 63.38 129 LEU A CA 1
ATOM 928 C C . LEU A 1 129 ? 0.652 21.420 1.146 1.00 63.38 129 LEU A C 1
ATOM 930 O O . LEU A 1 129 ? 0.234 22.368 1.818 1.00 63.38 129 LEU A O 1
ATOM 934 N N . LEU A 1 130 ? -0.163 20.704 0.365 1.00 60.78 130 LEU A N 1
ATOM 935 C CA . LEU A 1 130 ? -1.609 20.890 0.308 1.00 60.78 130 LEU A CA 1
ATOM 936 C C . LEU A 1 130 ? -2.259 20.298 1.563 1.00 60.78 130 LEU A C 1
ATOM 938 O O . LEU A 1 130 ? -2.883 19.245 1.571 1.00 60.78 130 LEU A O 1
ATOM 942 N N . ARG A 1 131 ? -2.193 21.073 2.645 1.00 54.56 131 ARG A N 1
ATOM 943 C CA . ARG A 1 131 ? -2.873 20.824 3.925 1.00 54.56 131 ARG A CA 1
ATOM 944 C C . ARG A 1 131 ? -4.414 20.802 3.816 1.00 54.56 131 ARG A C 1
ATOM 946 O O . ARG A 1 131 ? -5.089 20.602 4.822 1.00 54.56 131 ARG A O 1
ATOM 953 N N . ARG A 1 132 ? -4.989 21.040 2.627 1.00 52.38 132 ARG A N 1
ATOM 954 C CA . ARG A 1 132 ? -6.438 21.064 2.374 1.00 52.38 132 ARG A CA 1
ATOM 955 C C . ARG A 1 132 ? -6.880 19.874 1.521 1.00 52.38 132 ARG A C 1
ATOM 957 O O . ARG A 1 132 ? -6.504 19.742 0.362 1.00 52.38 132 ARG A O 1
ATOM 964 N N . ILE A 1 133 ? -7.763 19.076 2.119 1.00 56.50 133 ILE A N 1
ATOM 965 C CA . ILE A 1 133 ? -8.390 17.844 1.610 1.00 56.50 133 ILE A CA 1
ATOM 966 C C . ILE A 1 133 ? -9.284 18.087 0.369 1.00 56.50 133 ILE A C 1
ATOM 968 O O . ILE A 1 133 ? -9.650 17.142 -0.324 1.00 56.50 133 ILE A O 1
ATOM 972 N N . ASP A 1 134 ? -9.583 19.342 0.017 1.00 56.72 134 ASP A N 1
ATOM 973 C CA . ASP A 1 134 ? -10.460 19.680 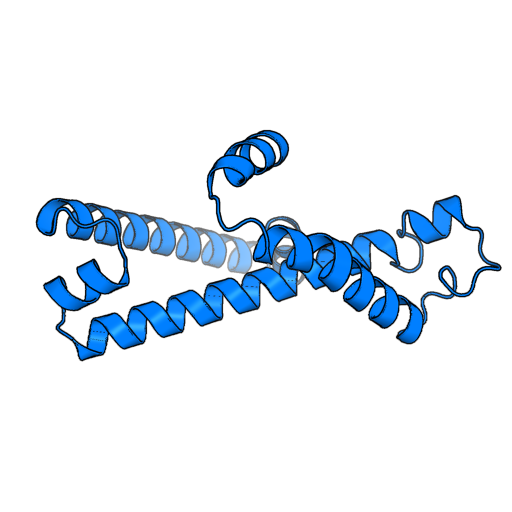-1.116 1.00 56.72 134 ASP A CA 1
ATOM 974 C C . ASP A 1 134 ? -9.888 19.293 -2.492 1.00 56.72 134 ASP A C 1
ATOM 976 O O . ASP A 1 134 ? -10.648 18.990 -3.412 1.00 56.72 134 ASP A O 1
ATOM 980 N N . ALA A 1 135 ? -8.560 19.237 -2.647 1.00 56.62 135 ALA A N 1
ATOM 981 C CA . ALA A 1 135 ? -7.930 18.836 -3.910 1.00 56.62 135 ALA A CA 1
ATOM 982 C C . ALA A 1 135 ? -8.090 17.331 -4.215 1.00 56.62 135 ALA A C 1
ATOM 984 O O . ALA A 1 135 ? -8.021 16.921 -5.375 1.00 56.62 135 ALA A O 1
ATOM 985 N N . LEU A 1 136 ? -8.367 16.508 -3.195 1.00 55.09 136 LEU A N 1
ATOM 986 C CA . LEU A 1 136 ? -8.510 15.056 -3.334 1.00 55.09 136 LEU A CA 1
ATOM 987 C C . LEU A 1 136 ? -9.760 14.662 -4.142 1.00 55.09 136 LEU A C 1
ATOM 989 O O . LEU A 1 136 ? -9.757 13.633 -4.817 1.00 55.09 136 LEU A O 1
ATOM 993 N N . LYS A 1 137 ? -10.807 15.504 -4.137 1.00 58.88 137 LYS A N 1
ATOM 994 C CA . LYS A 1 137 ? -12.030 15.280 -4.930 1.00 58.88 137 LYS A CA 1
ATOM 995 C C . LYS A 1 137 ? -11.751 15.216 -6.431 1.00 58.88 137 LYS A C 1
ATOM 997 O O . LYS A 1 137 ? -12.332 14.379 -7.112 1.00 58.88 137 LYS A O 1
ATOM 1002 N N . TYR A 1 138 ? -10.852 16.058 -6.939 1.00 56.41 138 TYR A N 1
ATOM 1003 C CA . TYR A 1 138 ? -10.527 16.092 -8.368 1.00 56.41 138 TYR A CA 1
ATOM 1004 C C . TYR A 1 138 ? -9.713 14.870 -8.802 1.00 56.41 138 TYR A C 1
ATOM 1006 O O . TYR A 1 138 ? -9.942 14.332 -9.882 1.00 56.41 138 TYR A O 1
ATOM 1014 N N . ILE A 1 139 ? -8.828 14.378 -7.931 1.00 59.69 139 ILE A N 1
ATOM 1015 C CA . ILE A 1 139 ? -8.060 13.150 -8.177 1.00 59.69 139 ILE A CA 1
ATOM 1016 C C . ILE A 1 139 ? -8.988 11.928 -8.152 1.00 59.69 139 ILE A C 1
ATOM 1018 O O . ILE A 1 139 ? -8.853 11.047 -8.993 1.00 59.69 139 ILE A O 1
ATOM 1022 N N . SER A 1 140 ? -9.975 11.895 -7.250 1.00 57.41 140 SER A N 1
ATOM 1023 C CA . SER A 1 140 ? -10.942 10.792 -7.181 1.00 57.41 140 SER A CA 1
ATOM 1024 C C . SER A 1 140 ? -11.867 10.714 -8.399 1.00 57.41 140 SER A C 1
ATOM 1026 O O . SER A 1 140 ? -12.304 9.619 -8.732 1.00 57.41 140 SER A O 1
ATOM 1028 N N . ILE A 1 141 ? -12.163 11.842 -9.057 1.00 58.19 141 ILE A N 1
ATOM 1029 C CA . ILE A 1 141 ? -12.925 11.866 -10.318 1.00 58.19 141 ILE A CA 1
ATOM 1030 C C . ILE A 1 141 ? -12.064 11.366 -11.483 1.00 58.19 141 ILE A C 1
ATOM 1032 O O . ILE A 1 141 ? -12.574 10.681 -12.355 1.00 58.19 141 ILE A O 1
ATOM 1036 N N . ALA A 1 142 ? -10.768 11.686 -11.495 1.00 52.12 142 ALA A N 1
ATOM 1037 C CA . ALA A 1 142 ? -9.846 11.224 -12.534 1.00 52.12 142 ALA A CA 1
ATOM 1038 C C . ALA A 1 142 ? -9.424 9.748 -12.376 1.00 52.12 142 ALA A C 1
ATOM 1040 O O . ALA A 1 142 ? -8.907 9.160 -13.321 1.00 52.12 142 ALA A O 1
ATOM 1041 N N . ALA A 1 143 ? -9.594 9.171 -11.182 1.00 49.09 143 ALA A N 1
ATOM 1042 C CA . ALA A 1 143 ? -9.246 7.785 -10.869 1.00 49.09 143 ALA A CA 1
ATOM 1043 C C . ALA A 1 143 ? -10.391 6.777 -11.103 1.00 49.09 143 ALA A C 1
ATOM 1045 O O . ALA A 1 143 ? -10.169 5.579 -10.913 1.00 49.09 143 ALA A O 1
ATOM 1046 N N . PHE A 1 144 ? -11.588 7.253 -11.466 1.00 42.00 144 PHE A N 1
ATOM 1047 C CA . PHE A 1 144 ? -12.753 6.441 -11.835 1.00 42.00 144 PHE A CA 1
ATOM 1048 C C . PHE A 1 144 ? -12.848 6.313 -13.357 1.00 42.00 144 PHE A C 1
ATOM 1050 O O . PHE A 1 144 ? -13.187 5.205 -13.826 1.00 42.00 144 PHE A O 1
#